Protein AF-A0A2K5BV41-F1 (afdb_monomer_lite)

Structure (mmCIF, N/CA/C/O backbone):
data_AF-A0A2K5BV41-F1
#
_entry.id   AF-A0A2K5BV41-F1
#
loop_
_atom_site.group_PDB
_atom_site.id
_atom_site.type_symbol
_atom_site.label_atom_id
_atom_site.label_alt_id
_atom_site.label_comp_id
_atom_site.label_asym_id
_atom_site.label_entity_id
_atom_site.label_seq_id
_atom_site.pdbx_PDB_ins_code
_atom_site.Cartn_x
_atom_site.Cartn_y
_atom_site.Cartn_z
_atom_site.occupancy
_atom_site.B_iso_or_equiv
_atom_site.auth_seq_id
_atom_site.auth_comp_id
_atom_site.auth_asym_id
_atom_site.auth_atom_id
_atom_site.pdbx_PDB_model_num
ATOM 1 N N . SER A 1 1 ? -17.121 -57.024 25.448 1.00 39.03 1 SER A N 1
ATOM 2 C CA . SER A 1 1 ? -15.736 -56.862 24.950 1.00 39.03 1 SER A CA 1
ATOM 3 C C . SER A 1 1 ? -15.455 -55.399 24.635 1.00 39.03 1 SER A C 1
ATOM 5 O O . SER A 1 1 ? -16.389 -54.708 24.256 1.00 39.03 1 SER A O 1
ATOM 7 N N . PRO A 1 2 ? -14.249 -54.886 24.927 1.00 50.25 2 PRO A N 1
ATOM 8 C CA . PRO A 1 2 ? -14.083 -53.969 26.056 1.00 50.25 2 PRO A CA 1
ATOM 9 C C . PRO A 1 2 ? -13.818 -52.502 25.694 1.00 50.25 2 PRO A C 1
ATOM 11 O O . PRO A 1 2 ? -13.193 -52.163 24.691 1.00 50.25 2 PRO A O 1
ATOM 14 N N . SER A 1 3 ? -14.240 -51.655 26.629 1.00 46.09 3 SER A N 1
ATOM 15 C CA . SER A 1 3 ? -13.921 -50.243 26.812 1.00 46.09 3 SER A CA 1
ATOM 16 C C . SER A 1 3 ? -12.405 -50.001 26.850 1.00 46.09 3 SER A C 1
ATOM 18 O O . SER A 1 3 ? -11.700 -50.579 27.678 1.00 46.09 3 SER A O 1
ATOM 20 N N . ARG A 1 4 ? -11.887 -49.123 25.981 1.00 54.06 4 ARG A N 1
ATOM 21 C CA . ARG A 1 4 ? -10.474 -48.702 26.009 1.00 54.06 4 ARG A CA 1
ATOM 22 C C . ARG A 1 4 ? -10.250 -47.557 27.016 1.00 54.06 4 ARG A C 1
ATOM 24 O O . ARG A 1 4 ? -10.971 -46.560 26.945 1.00 54.06 4 ARG A O 1
ATOM 31 N N . PRO A 1 5 ? -9.244 -47.637 27.909 1.00 53.03 5 PRO A N 1
ATOM 32 C CA . PRO A 1 5 ? -8.974 -46.594 28.898 1.00 53.03 5 PRO A CA 1
ATOM 33 C C . PRO A 1 5 ? -8.275 -45.364 28.302 1.00 53.03 5 PRO A C 1
ATOM 35 O O . PRO A 1 5 ? -7.354 -45.472 27.490 1.00 53.03 5 PRO A O 1
ATOM 38 N N . ARG A 1 6 ? -8.671 -44.180 28.781 1.00 53.03 6 ARG A N 1
ATOM 39 C CA . ARG A 1 6 ? -7.978 -42.902 28.563 1.00 53.03 6 ARG A CA 1
ATOM 40 C C . ARG A 1 6 ? -6.724 -42.844 29.443 1.00 53.03 6 ARG A C 1
ATOM 42 O O . ARG A 1 6 ? -6.831 -42.839 30.665 1.00 53.03 6 ARG A O 1
ATOM 49 N N . HIS A 1 7 ? -5.542 -42.741 28.837 1.00 49.47 7 HIS A N 1
ATOM 50 C CA . HIS A 1 7 ? -4.300 -42.445 29.559 1.00 49.47 7 HIS A CA 1
ATOM 51 C C . HIS A 1 7 ? -4.041 -40.929 29.628 1.00 49.47 7 HIS A C 1
ATOM 53 O O . HIS A 1 7 ? -3.957 -40.285 28.580 1.00 49.47 7 HIS A O 1
ATOM 59 N N . PRO A 1 8 ? -3.825 -40.343 30.821 1.00 50.88 8 PRO A N 1
ATOM 60 C CA . PRO A 1 8 ? -3.422 -38.949 30.948 1.00 50.88 8 PRO A CA 1
ATOM 61 C C . PRO A 1 8 ? -1.900 -38.833 30.781 1.00 50.88 8 PRO A C 1
ATOM 63 O O . PRO A 1 8 ? -1.122 -39.254 31.641 1.00 50.88 8 PRO A O 1
ATOM 66 N N . ARG A 1 9 ? -1.437 -38.248 29.669 1.00 46.41 9 ARG A N 1
ATOM 67 C CA . ARG A 1 9 ? -0.007 -37.955 29.489 1.00 46.41 9 ARG A CA 1
ATOM 68 C C . ARG A 1 9 ? 0.369 -36.645 30.187 1.00 46.41 9 ARG A C 1
ATOM 70 O O . ARG A 1 9 ? -0.040 -35.551 29.818 1.00 46.41 9 ARG A O 1
ATOM 77 N N . ARG A 1 10 ? 1.163 -36.840 31.240 1.00 48.28 10 ARG A N 1
ATOM 78 C CA . ARG A 1 10 ? 1.839 -35.894 32.136 1.00 48.28 10 ARG A CA 1
ATOM 79 C C . ARG A 1 10 ? 2.288 -34.571 31.496 1.00 48.28 10 ARG A C 1
ATOM 81 O O . ARG A 1 10 ? 3.074 -34.544 30.552 1.00 48.28 10 ARG A O 1
ATOM 88 N N . ARG A 1 11 ? 1.917 -33.479 32.175 1.00 47.78 11 ARG A N 1
ATOM 89 C CA . ARG A 1 11 ? 2.524 -32.140 32.100 1.00 47.78 11 ARG A CA 1
ATOM 90 C C . ARG A 1 11 ? 4.050 -32.219 32.265 1.00 47.78 11 ARG A C 1
ATOM 92 O O . ARG A 1 11 ? 4.531 -32.583 33.337 1.00 47.78 11 ARG A O 1
ATOM 99 N N . ARG A 1 12 ? 4.820 -31.783 31.264 1.00 46.19 12 ARG A N 1
ATOM 100 C CA . ARG A 1 12 ? 6.236 -31.413 31.440 1.00 46.19 12 ARG A CA 1
ATOM 101 C C . ARG A 1 12 ? 6.354 -29.891 31.491 1.00 46.19 12 ARG A C 1
ATOM 103 O O . ARG A 1 12 ? 6.423 -29.225 30.465 1.00 46.19 12 ARG A O 1
ATOM 110 N N . ARG A 1 13 ? 6.386 -29.348 32.713 1.00 49.44 13 ARG A N 1
ATOM 111 C CA . ARG A 1 13 ? 6.811 -27.969 32.995 1.00 49.44 13 ARG A CA 1
ATOM 112 C C . ARG A 1 13 ? 8.281 -27.826 32.586 1.00 49.44 13 ARG A C 1
ATOM 114 O O . ARG A 1 13 ? 9.154 -28.340 33.284 1.00 49.44 13 ARG A O 1
ATOM 121 N N . ARG A 1 14 ? 8.576 -27.145 31.476 1.00 45.81 14 ARG A N 1
ATOM 122 C CA . ARG A 1 14 ? 9.947 -26.704 31.187 1.00 45.81 14 ARG A CA 1
ATOM 123 C C . ARG A 1 14 ? 10.222 -25.432 31.985 1.00 45.81 14 ARG A C 1
ATOM 125 O O . ARG A 1 14 ? 9.536 -24.425 31.848 1.00 45.81 14 ARG A O 1
ATOM 132 N N . ARG A 1 15 ? 11.183 -25.552 32.901 1.00 49.59 15 ARG A N 1
ATOM 133 C CA . ARG A 1 15 ? 11.669 -24.491 33.781 1.00 49.59 15 ARG A CA 1
ATOM 134 C C . ARG A 1 15 ? 12.296 -23.368 32.950 1.00 49.59 15 ARG A C 1
ATOM 136 O O . ARG A 1 15 ? 13.062 -23.634 32.029 1.00 49.59 15 ARG A O 1
ATOM 143 N N . ARG A 1 16 ? 11.969 -22.131 33.331 1.00 47.81 16 ARG A N 1
ATOM 144 C CA . ARG A 1 16 ? 12.590 -20.884 32.873 1.00 47.81 16 ARG A CA 1
ATOM 145 C C . ARG A 1 16 ? 14.113 -20.975 33.030 1.00 47.81 16 ARG A C 1
ATOM 147 O O . ARG A 1 16 ? 14.583 -21.286 34.123 1.00 47.81 16 ARG A O 1
ATOM 154 N N . ARG A 1 17 ? 14.872 -20.672 31.977 1.00 47.09 17 ARG A N 1
ATOM 155 C CA . ARG A 1 17 ? 16.301 -20.344 32.074 1.00 47.09 17 ARG A CA 1
ATOM 156 C C . ARG A 1 17 ? 16.458 -18.869 31.709 1.00 47.09 17 ARG A C 1
ATOM 158 O O . ARG A 1 17 ? 16.172 -18.488 30.581 1.00 47.09 17 ARG A O 1
ATOM 165 N N . ARG A 1 18 ? 16.816 -18.052 32.703 1.00 50.84 18 ARG A N 1
ATOM 166 C CA . ARG A 1 18 ? 17.260 -16.662 32.526 1.00 50.84 18 ARG A CA 1
ATOM 167 C C . ARG A 1 18 ? 18.690 -16.674 31.957 1.00 50.84 18 ARG A C 1
ATOM 169 O O . ARG A 1 18 ? 19.462 -17.526 32.400 1.00 50.84 18 ARG A O 1
ATOM 176 N N . PRO A 1 19 ? 19.056 -15.770 31.036 1.00 49.88 19 PRO A N 1
ATOM 177 C CA . PRO A 1 19 ? 20.454 -15.546 30.679 1.00 49.88 19 PRO A CA 1
ATOM 178 C C . PRO A 1 19 ? 21.184 -14.739 31.777 1.00 49.88 19 PRO A C 1
ATOM 180 O O . PRO A 1 19 ? 20.526 -14.012 32.529 1.00 49.88 19 PRO A O 1
ATOM 183 N N . PRO A 1 20 ? 22.516 -14.886 31.914 1.00 48.88 20 PRO A N 1
ATOM 184 C CA . PRO A 1 20 ? 23.300 -14.195 32.932 1.00 48.88 20 PRO A CA 1
ATOM 185 C C . PRO A 1 20 ? 23.602 -12.741 32.543 1.00 48.88 20 PRO A C 1
ATOM 187 O O . PRO A 1 20 ? 23.834 -12.422 31.379 1.00 48.88 20 PRO A O 1
ATOM 190 N N . VAL A 1 21 ? 23.613 -11.878 33.559 1.00 45.94 21 VAL A N 1
ATOM 191 C CA . VAL A 1 21 ? 24.068 -10.482 33.519 1.00 45.94 21 VAL A CA 1
ATOM 192 C C . VAL A 1 21 ? 25.595 -10.467 33.615 1.00 45.94 21 VAL A C 1
ATOM 194 O O . VAL A 1 21 ? 26.149 -11.110 34.505 1.00 45.94 21 VAL A O 1
ATOM 197 N N . LEU A 1 22 ? 26.267 -9.725 32.732 1.00 48.41 22 LEU A N 1
ATOM 198 C CA . LEU A 1 22 ? 27.697 -9.416 32.837 1.00 48.41 22 LEU A CA 1
ATOM 199 C C . LEU A 1 22 ? 27.880 -7.942 33.243 1.00 48.41 22 LEU A C 1
ATOM 201 O O . LEU A 1 22 ? 27.277 -7.080 32.603 1.00 48.41 22 LEU A O 1
ATOM 205 N N . PRO A 1 23 ? 28.707 -7.632 34.260 1.00 48.72 23 PRO A N 1
ATOM 206 C CA . PRO A 1 23 ? 29.090 -6.269 34.603 1.00 48.72 23 PRO A CA 1
ATOM 207 C C . PRO A 1 23 ? 30.506 -5.969 34.097 1.00 48.72 23 PRO A C 1
ATOM 209 O O . PRO A 1 23 ? 31.450 -6.637 34.491 1.00 48.72 23 PRO A O 1
ATOM 212 N N . PHE A 1 24 ? 30.673 -4.946 33.267 1.00 39.56 24 PHE A N 1
ATOM 213 C CA . PHE A 1 24 ? 31.965 -4.334 32.927 1.00 39.56 24 PHE A CA 1
ATOM 214 C C . PHE A 1 24 ? 31.645 -2.941 32.373 1.00 39.56 24 PHE A C 1
ATOM 216 O O . PHE A 1 24 ? 30.725 -2.809 31.578 1.00 39.56 24 PHE A O 1
ATOM 223 N N . GLY A 1 25 ? 32.293 -1.840 32.717 1.00 36.34 25 GLY A N 1
ATOM 224 C CA . GLY A 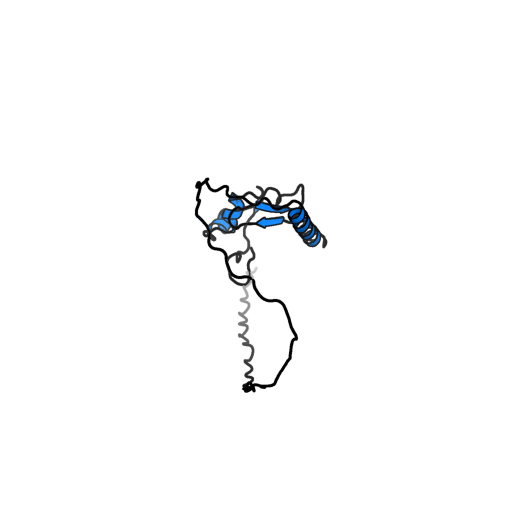1 25 ? 33.467 -1.566 33.530 1.00 36.34 25 GLY A CA 1
ATOM 225 C C . GLY A 1 25 ? 33.745 -0.072 33.324 1.00 36.34 25 GLY A C 1
ATOM 226 O O . GLY A 1 25 ? 33.600 0.436 32.214 1.00 36.34 25 GLY A O 1
ATOM 227 N N . GLY A 1 26 ? 34.039 0.648 34.405 1.00 36.12 26 GLY A N 1
ATOM 228 C CA . GLY A 1 26 ? 34.315 2.081 34.365 1.00 36.12 26 GLY A CA 1
ATOM 229 C C . GLY A 1 26 ? 35.607 2.423 33.620 1.00 36.12 26 GLY A C 1
ATOM 230 O O . GLY A 1 26 ? 36.543 1.631 33.569 1.00 36.12 26 GLY A O 1
ATOM 231 N N . GLY A 1 27 ? 35.663 3.642 33.088 1.00 36.59 27 GLY A N 1
ATOM 232 C CA . GLY A 1 27 ? 36.858 4.199 32.464 1.00 36.59 27 GLY A CA 1
ATOM 233 C C . GLY A 1 27 ? 36.695 5.690 32.206 1.00 36.59 27 GLY A C 1
ATOM 234 O O . GLY A 1 27 ? 36.255 6.098 31.137 1.00 36.59 27 GLY A O 1
ATOM 235 N N . GLY A 1 28 ? 37.015 6.505 33.214 1.00 39.84 28 GLY A N 1
ATOM 236 C CA . GLY A 1 28 ? 37.152 7.950 33.068 1.00 39.84 28 GLY A CA 1
ATOM 237 C C . GLY A 1 28 ? 38.388 8.305 32.239 1.00 39.84 28 GLY A C 1
ATOM 238 O O . GLY A 1 28 ? 39.466 7.760 32.457 1.00 39.84 28 GLY A O 1
ATOM 239 N N . GLY A 1 29 ? 38.234 9.251 31.315 1.00 37.09 29 GLY A N 1
ATOM 240 C CA . GLY A 1 29 ? 39.317 9.810 30.510 1.00 37.09 29 GLY A CA 1
ATOM 241 C C . GLY A 1 29 ? 39.177 11.325 30.442 1.00 37.09 29 GLY A C 1
ATOM 242 O O . GLY A 1 29 ? 38.278 11.848 29.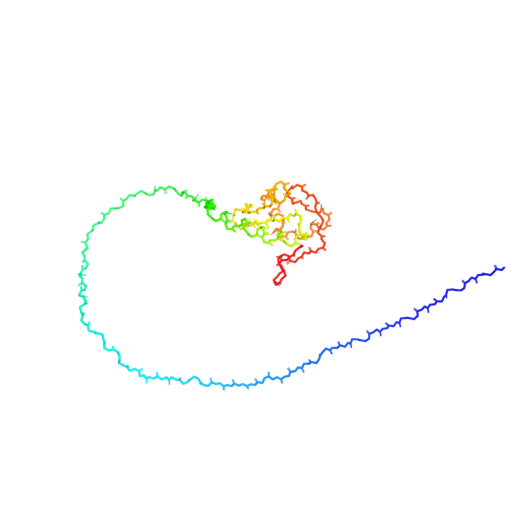789 1.00 37.09 29 GLY A O 1
ATOM 243 N N . ARG A 1 30 ? 40.051 12.020 31.172 1.00 39.38 30 ARG A N 1
ATOM 244 C CA . ARG A 1 30 ? 40.173 13.481 31.221 1.00 39.38 30 ARG A CA 1
ATOM 245 C C . ARG A 1 30 ? 40.504 14.022 29.824 1.00 39.38 30 ARG A C 1
ATOM 247 O O . ARG A 1 30 ? 41.467 13.573 29.212 1.00 39.38 30 ARG A O 1
ATOM 254 N N . ARG A 1 31 ? 39.739 15.007 29.341 1.00 36.16 31 ARG A N 1
ATOM 255 C CA . ARG A 1 31 ? 40.092 15.799 28.153 1.00 36.16 31 ARG A CA 1
ATOM 256 C C . ARG A 1 31 ? 41.147 16.834 28.534 1.00 36.16 31 ARG A C 1
ATOM 258 O O . ARG A 1 31 ? 40.866 17.750 29.301 1.00 36.16 31 ARG A O 1
ATOM 265 N N . THR A 1 32 ? 42.343 16.671 27.992 1.00 35.50 32 THR A N 1
ATOM 266 C CA . THR A 1 32 ? 43.413 17.665 27.974 1.00 35.50 32 THR A CA 1
ATOM 267 C C . THR A 1 32 ? 43.287 18.535 26.722 1.00 35.50 32 THR A C 1
ATOM 269 O O . THR A 1 32 ? 43.208 18.036 25.601 1.00 35.50 32 THR A O 1
ATOM 272 N N . GLU A 1 33 ? 43.243 19.850 26.934 1.00 43.69 33 GLU A N 1
ATOM 273 C CA . GLU A 1 33 ? 43.465 20.888 25.921 1.00 43.69 33 GLU A CA 1
ATOM 274 C C . GLU A 1 33 ? 44.891 20.802 25.353 1.00 43.69 33 GLU A C 1
ATOM 276 O O . GLU A 1 33 ? 45.824 20.462 26.088 1.00 43.69 33 GLU A O 1
ATOM 281 N N . PRO A 1 34 ? 45.096 21.255 24.106 1.00 40.41 34 PRO A N 1
ATOM 282 C CA . PRO A 1 34 ? 46.331 21.959 23.801 1.00 40.41 34 PRO A CA 1
ATOM 283 C C . PRO A 1 34 ? 46.079 23.314 23.125 1.00 40.41 34 PRO A C 1
ATOM 285 O O . PRO A 1 34 ? 45.515 23.416 22.037 1.00 40.41 34 PRO A O 1
ATOM 288 N N . ARG A 1 35 ? 46.603 24.361 23.771 1.00 43.28 35 ARG A N 1
ATOM 289 C CA . ARG A 1 35 ? 46.944 25.653 23.168 1.00 43.28 35 ARG A CA 1
ATOM 290 C C . ARG A 1 35 ? 48.199 25.518 22.300 1.00 43.28 35 ARG A C 1
ATOM 292 O O . ARG A 1 35 ? 49.238 25.125 22.817 1.00 43.28 35 ARG A O 1
ATOM 299 N N . SER A 1 36 ? 48.122 25.943 21.041 1.00 36.06 36 SER A N 1
ATOM 300 C CA . SER A 1 36 ? 49.198 26.505 20.192 1.00 36.06 36 SER A CA 1
ATOM 301 C C . SER A 1 36 ? 48.584 26.667 18.793 1.00 36.06 36 SER A C 1
ATOM 303 O O . SER A 1 36 ? 47.840 25.799 18.368 1.00 36.06 36 SER A O 1
ATOM 305 N N . GLY A 1 37 ? 48.747 27.705 17.986 1.00 35.25 37 GLY A N 1
ATOM 306 C CA . GLY A 1 37 ? 49.694 28.799 17.928 1.00 35.25 37 GLY A CA 1
ATOM 307 C C . GLY A 1 37 ? 49.701 29.248 16.458 1.00 35.25 37 GLY A C 1
ATOM 308 O O . GLY A 1 37 ? 49.796 28.419 15.565 1.00 35.25 37 GLY A O 1
ATOM 309 N N . ARG A 1 38 ? 49.533 30.555 16.225 1.00 41.88 38 ARG A N 1
ATOM 310 C CA . ARG A 1 38 ? 49.890 31.327 15.014 1.00 41.88 38 ARG A CA 1
ATOM 311 C C . ARG A 1 38 ? 49.805 30.627 13.642 1.00 41.88 38 ARG A C 1
ATOM 313 O O . ARG A 1 38 ? 50.763 30.002 13.202 1.00 41.88 38 ARG A O 1
ATOM 320 N N . GLN A 1 39 ? 48.790 30.997 12.859 1.00 36.50 39 GLN A N 1
ATOM 321 C CA . GLN A 1 39 ? 48.909 31.021 11.399 1.00 36.50 39 GLN A CA 1
ATOM 322 C C . GLN A 1 39 ? 48.685 32.454 10.895 1.00 36.50 39 GLN A C 1
ATOM 324 O O . GLN A 1 39 ? 47.621 33.043 11.072 1.00 36.50 39 GLN A O 1
ATOM 329 N N . ARG A 1 40 ? 49.751 33.052 10.347 1.00 44.16 40 ARG A N 1
ATOM 330 C CA . ARG A 1 40 ? 49.736 34.347 9.652 1.00 44.16 40 ARG A CA 1
ATOM 331 C C . ARG A 1 40 ? 49.094 34.156 8.275 1.00 44.16 40 ARG A C 1
ATOM 333 O O . ARG A 1 40 ? 49.581 33.337 7.505 1.00 44.16 40 ARG A O 1
ATOM 340 N N . VAL A 1 41 ? 48.094 34.968 7.946 1.00 47.91 41 VAL A N 1
ATOM 341 C CA . VAL A 1 41 ? 47.579 35.155 6.578 1.00 47.91 41 VAL A CA 1
ATOM 342 C C . VAL A 1 41 ? 47.907 36.580 6.108 1.00 47.91 41 VAL A C 1
ATOM 344 O O . VAL A 1 41 ? 47.665 37.526 6.863 1.00 47.91 41 VAL A O 1
ATOM 347 N N . PRO A 1 42 ? 48.508 36.786 4.921 1.00 37.12 42 PRO A N 1
ATOM 348 C CA . PRO A 1 42 ? 48.810 38.121 4.428 1.00 37.12 42 PRO A CA 1
ATOM 349 C C . PRO A 1 42 ? 47.690 38.702 3.547 1.00 37.12 42 PRO A C 1
ATOM 351 O O . PRO A 1 42 ? 47.211 38.058 2.627 1.00 37.12 42 PRO A O 1
ATOM 354 N N . ARG A 1 43 ? 47.400 39.978 3.842 1.00 42.06 43 ARG A N 1
ATOM 355 C CA . ARG A 1 43 ? 46.977 41.104 2.983 1.00 42.06 43 ARG A CA 1
ATOM 356 C C . ARG A 1 43 ? 45.756 40.986 2.052 1.00 42.06 43 ARG A C 1
ATOM 358 O O . ARG A 1 43 ? 45.732 40.195 1.127 1.00 42.06 43 ARG A O 1
ATOM 365 N N . ALA A 1 44 ? 44.931 42.037 2.184 1.00 40.53 44 ALA A N 1
ATOM 366 C CA . ALA A 1 44 ? 43.990 42.591 1.204 1.00 40.53 44 ALA A CA 1
ATOM 367 C C . ALA A 1 44 ? 42.773 41.690 0.933 1.00 40.53 44 ALA A C 1
ATOM 369 O O . ALA A 1 44 ? 42.887 40.599 0.409 1.00 40.53 44 ALA A O 1
ATOM 370 N N . LEU A 1 45 ? 41.561 42.092 1.307 1.00 41.28 45 LEU A N 1
ATOM 371 C CA . LEU A 1 45 ? 40.818 43.161 0.642 1.00 41.28 45 LEU A CA 1
ATOM 372 C C . LEU A 1 45 ? 39.891 43.871 1.641 1.00 41.28 45 LEU A C 1
ATOM 374 O O . LEU A 1 45 ? 39.194 43.244 2.435 1.00 41.28 45 LEU A O 1
ATOM 378 N N . ARG A 1 46 ? 39.925 45.205 1.610 1.00 44.00 46 ARG A N 1
ATOM 379 C CA . ARG A 1 46 ? 39.081 46.095 2.413 1.00 44.00 46 ARG A CA 1
ATOM 380 C C . ARG A 1 46 ? 37.611 45.987 1.984 1.00 44.00 46 ARG A C 1
ATOM 382 O O . ARG A 1 46 ? 37.318 46.001 0.794 1.00 44.00 46 ARG A O 1
ATOM 389 N N . LEU A 1 47 ? 36.720 45.957 2.974 1.00 43.12 47 LEU A N 1
ATOM 390 C CA . LEU A 1 47 ? 35.271 46.128 2.833 1.00 43.12 47 LEU A CA 1
ATOM 391 C C . LEU A 1 47 ? 34.928 47.546 2.327 1.00 43.12 47 LEU A C 1
ATOM 393 O O . LEU A 1 47 ? 35.551 48.503 2.799 1.00 43.12 47 LEU A O 1
ATOM 397 N N . PRO A 1 48 ? 33.918 47.724 1.459 1.00 50.88 48 PRO A N 1
ATOM 398 C CA . PRO A 1 48 ? 33.267 49.016 1.269 1.00 50.88 48 PRO A CA 1
ATOM 399 C C . PRO A 1 48 ? 32.121 49.232 2.290 1.00 50.88 48 PRO A C 1
ATOM 401 O O . PRO A 1 48 ? 31.521 48.259 2.752 1.00 50.88 48 PRO A O 1
ATOM 404 N N . PRO A 1 49 ? 31.813 50.489 2.671 1.00 53.84 49 PRO A N 1
ATOM 405 C CA . PRO A 1 49 ? 30.769 50.821 3.650 1.00 53.84 49 PRO A CA 1
ATOM 406 C C . PRO A 1 49 ? 29.341 50.718 3.069 1.00 53.84 49 PRO A C 1
ATOM 408 O O . PRO A 1 49 ? 29.172 50.777 1.849 1.00 53.84 49 PRO A O 1
ATOM 411 N N . PRO A 1 50 ? 28.297 50.601 3.918 1.00 44.00 50 PRO A N 1
ATOM 412 C CA . PRO A 1 50 ? 26.916 50.462 3.463 1.00 44.00 50 PRO A CA 1
ATOM 413 C C . PRO A 1 50 ? 26.314 51.808 3.033 1.00 44.00 50 PRO A C 1
ATOM 415 O O . PRO A 1 50 ? 26.404 52.805 3.750 1.00 44.00 50 PRO A O 1
ATOM 418 N N . ALA A 1 51 ? 25.649 51.820 1.878 1.00 40.62 51 ALA A N 1
ATOM 419 C CA . ALA A 1 51 ? 24.812 52.930 1.439 1.00 40.62 51 ALA A CA 1
ATOM 420 C C . ALA A 1 51 ? 23.364 52.713 1.906 1.00 40.62 51 ALA A C 1
ATOM 422 O O . ALA A 1 51 ? 22.704 51.758 1.501 1.00 40.62 51 ALA A O 1
ATOM 423 N N . SER A 1 52 ? 22.861 53.624 2.737 1.00 45.09 52 SER A N 1
ATOM 424 C CA . SER A 1 52 ? 21.436 53.752 3.049 1.00 45.09 52 SER A CA 1
ATOM 425 C C . SER A 1 52 ? 20.698 54.418 1.888 1.00 45.09 52 SER A C 1
ATOM 427 O O . SER A 1 52 ? 21.023 55.552 1.533 1.00 45.09 52 SER A O 1
ATOM 429 N N . ARG A 1 53 ? 19.650 53.780 1.346 1.00 42.12 53 ARG A N 1
ATOM 430 C CA . ARG A 1 53 ? 18.575 54.490 0.631 1.00 42.12 53 ARG A CA 1
ATOM 431 C C . ARG A 1 53 ? 17.302 53.645 0.485 1.00 42.12 53 ARG A C 1
ATOM 433 O O . ARG A 1 53 ? 17.291 52.667 -0.243 1.00 42.12 53 ARG A O 1
ATOM 440 N N . GLY A 1 54 ? 16.237 54.109 1.142 1.00 32.88 54 GLY A N 1
ATOM 441 C CA . GLY A 1 54 ? 14.919 54.296 0.523 1.00 32.88 54 GLY A CA 1
ATOM 442 C C . GLY A 1 54 ? 14.024 53.077 0.273 1.00 32.88 54 GLY A C 1
ATOM 443 O O . GLY A 1 54 ? 14.181 52.381 -0.717 1.00 32.88 54 GLY A O 1
ATOM 444 N N . SER A 1 55 ? 13.024 52.936 1.149 1.00 42.97 55 SER A N 1
ATOM 445 C CA . SER A 1 55 ? 11.599 52.649 0.888 1.00 42.97 55 SER A CA 1
ATOM 446 C C . SER A 1 55 ? 11.170 52.267 -0.541 1.00 42.97 55 SER A C 1
ATOM 448 O O . SER A 1 55 ? 11.394 53.045 -1.465 1.00 42.97 55 SER A O 1
ATOM 450 N N . LEU A 1 56 ? 10.427 51.155 -0.670 1.00 37.97 56 LEU A N 1
ATOM 451 C CA . LEU A 1 56 ? 9.060 51.094 -1.229 1.00 37.97 56 LEU A CA 1
ATOM 452 C C . LEU A 1 56 ? 8.535 49.641 -1.178 1.00 37.97 56 LEU A C 1
ATOM 454 O O . LEU A 1 56 ? 9.029 48.761 -1.877 1.00 37.97 56 LEU A O 1
ATOM 458 N N . ASN A 1 57 ? 7.509 49.399 -0.354 1.00 46.34 57 ASN A N 1
ATOM 459 C CA . ASN A 1 57 ? 6.626 48.235 -0.498 1.00 46.34 57 ASN A CA 1
ATOM 460 C C . ASN A 1 57 ? 5.841 48.358 -1.813 1.00 46.34 57 ASN A C 1
ATOM 462 O O . ASN A 1 57 ? 5.407 49.462 -2.152 1.00 46.34 57 ASN A O 1
ATOM 466 N N . PRO A 1 58 ? 5.523 47.231 -2.468 1.00 47.09 58 PRO A N 1
ATOM 467 C CA . PRO A 1 58 ? 4.102 46.974 -2.678 1.00 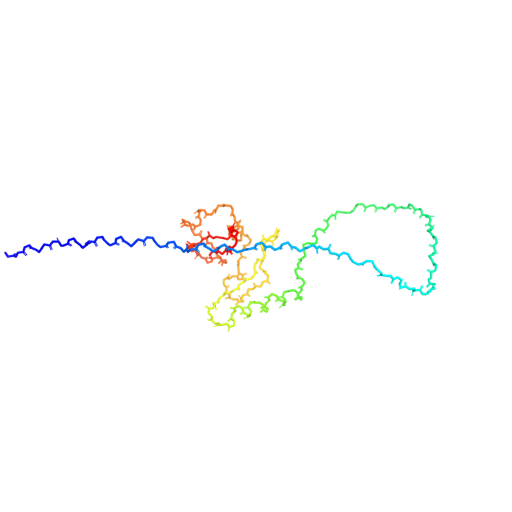47.09 58 PRO A CA 1
ATOM 468 C C . PRO A 1 58 ? 3.679 45.500 -2.540 1.00 47.09 58 PRO A C 1
ATOM 470 O O . PRO A 1 58 ? 4.381 44.568 -2.909 1.00 47.09 58 PRO A O 1
ATOM 473 N N . ALA A 1 59 ? 2.439 45.362 -2.069 1.00 37.81 59 ALA A N 1
ATOM 474 C CA . ALA A 1 59 ? 1.453 44.355 -2.455 1.00 37.81 59 ALA A CA 1
ATOM 475 C C . ALA A 1 59 ? 1.720 42.865 -2.148 1.00 37.81 59 ALA A C 1
ATOM 477 O O . ALA A 1 59 ? 2.207 42.076 -2.949 1.00 37.81 59 ALA A O 1
ATOM 478 N N . ARG A 1 60 ? 1.178 42.483 -0.989 1.00 48.62 60 ARG A N 1
ATOM 479 C CA . ARG A 1 60 ? 0.489 41.222 -0.684 1.00 48.62 60 ARG A CA 1
ATOM 480 C C . ARG A 1 60 ? -0.244 40.625 -1.906 1.00 48.62 60 ARG A C 1
ATOM 482 O O . ARG A 1 60 ? -1.275 41.151 -2.315 1.00 48.62 60 ARG A O 1
ATOM 489 N N . GLY A 1 61 ? 0.251 39.498 -2.416 1.00 39.84 61 GLY A N 1
ATOM 490 C CA . GLY A 1 61 ? -0.469 38.562 -3.291 1.00 39.84 61 GLY A CA 1
ATOM 491 C C . GLY A 1 61 ? -0.627 37.202 -2.589 1.00 39.84 61 GLY A C 1
ATOM 492 O O . GLY A 1 61 ? 0.208 36.874 -1.743 1.00 39.84 61 GLY A O 1
ATOM 493 N N . PRO A 1 62 ? -1.707 36.437 -2.837 1.00 49.78 62 PRO A N 1
ATOM 494 C CA . PRO A 1 62 ? -2.036 35.265 -2.037 1.00 49.78 62 PRO A CA 1
ATOM 495 C C . PRO A 1 62 ? -1.163 34.050 -2.378 1.00 49.78 62 PRO A C 1
ATOM 497 O O . PRO A 1 62 ? -0.792 33.818 -3.523 1.00 49.78 62 PRO A O 1
ATOM 500 N N . SER A 1 63 ? -0.891 33.283 -1.323 1.00 47.66 63 SER A N 1
ATOM 501 C CA . SER A 1 63 ? -0.297 31.947 -1.271 1.00 47.66 63 SER A CA 1
ATOM 502 C C . SER A 1 63 ? -0.637 31.064 -2.476 1.00 47.66 63 SER A C 1
ATOM 504 O O . SER A 1 63 ? -1.724 30.493 -2.544 1.00 47.66 63 SER A O 1
ATOM 506 N N . SER A 1 64 ? 0.315 30.873 -3.386 1.00 44.41 64 SER A N 1
ATOM 507 C CA . SER A 1 64 ? 0.373 29.666 -4.204 1.00 44.41 64 SER A CA 1
ATOM 508 C C . SER A 1 64 ? 1.175 28.631 -3.426 1.00 44.41 64 SER A C 1
ATOM 510 O O . SER A 1 64 ? 2.404 28.614 -3.441 1.00 44.41 64 SER A O 1
ATOM 512 N N . SER A 1 65 ? 0.459 27.773 -2.700 1.00 45.41 65 SER A N 1
ATOM 513 C CA . SER A 1 65 ? 1.009 26.517 -2.208 1.00 45.41 65 SER A CA 1
ATOM 514 C C . SER A 1 65 ? 1.494 25.739 -3.428 1.00 45.41 65 SER A C 1
ATOM 516 O O . SER A 1 65 ? 0.701 25.138 -4.150 1.00 45.41 65 SER A O 1
ATOM 518 N N . ALA A 1 66 ? 2.792 25.822 -3.712 1.00 46.72 66 ALA A N 1
ATOM 519 C CA . ALA A 1 66 ? 3.454 24.934 -4.645 1.00 46.72 66 ALA A CA 1
ATOM 520 C C . ALA A 1 66 ? 3.435 23.545 -4.008 1.00 46.72 66 ALA A C 1
ATOM 522 O O . ALA A 1 66 ? 4.380 23.134 -3.333 1.00 46.72 66 ALA A O 1
ATOM 523 N N . GLU A 1 67 ? 2.319 22.840 -4.183 1.00 51.75 67 GLU A N 1
ATOM 524 C CA . GLU A 1 67 ? 2.273 21.405 -3.987 1.00 51.75 67 GLU A CA 1
ATOM 525 C C . GLU A 1 67 ? 3.296 20.833 -4.965 1.00 51.75 67 GLU A C 1
ATOM 527 O O . GLU A 1 67 ? 3.134 20.843 -6.188 1.00 51.75 67 GLU A O 1
ATOM 532 N N . SER A 1 68 ? 4.458 20.520 -4.401 1.00 50.91 68 SER A N 1
ATOM 533 C CA . SER A 1 68 ? 5.668 20.183 -5.125 1.00 50.91 68 SER A CA 1
ATOM 534 C C . SER A 1 68 ? 5.461 18.798 -5.709 1.00 50.91 68 SER A C 1
ATOM 536 O O . SER A 1 68 ? 5.824 17.798 -5.096 1.00 50.91 68 SER A O 1
ATOM 538 N N . ARG A 1 69 ? 4.830 18.720 -6.885 1.00 59.28 69 ARG A N 1
ATOM 539 C CA . ARG A 1 69 ? 4.814 17.484 -7.669 1.00 59.28 69 ARG A CA 1
ATOM 540 C C . ARG A 1 69 ? 6.275 17.053 -7.816 1.00 59.28 69 ARG A C 1
ATOM 542 O O . ARG A 1 69 ? 7.085 17.882 -8.245 1.00 59.28 69 ARG A O 1
ATOM 549 N N . PRO A 1 70 ? 6.647 15.823 -7.427 1.00 56.12 70 PRO A N 1
ATOM 550 C CA . PRO A 1 70 ? 8.037 15.405 -7.492 1.00 56.12 70 PRO A CA 1
ATOM 551 C C . PRO A 1 70 ? 8.532 15.577 -8.930 1.00 56.12 70 PRO A C 1
ATOM 553 O O . PRO A 1 70 ? 7.887 15.133 -9.881 1.00 56.12 70 PRO A O 1
ATOM 556 N N . SER A 1 71 ? 9.650 16.294 -9.083 1.00 51.41 71 SER A N 1
ATOM 557 C CA . SER A 1 71 ? 10.308 16.492 -10.376 1.00 51.41 71 SER A CA 1
ATOM 558 C C . SER A 1 71 ? 10.534 15.130 -11.040 1.00 51.41 71 SER A C 1
ATOM 560 O O . SER A 1 71 ? 10.851 14.159 -10.354 1.00 51.41 71 SER A O 1
ATOM 562 N N . SER A 1 72 ? 10.384 15.034 -12.362 1.00 56.09 72 SER A N 1
ATOM 563 C CA . SER A 1 72 ? 10.497 13.773 -13.120 1.00 56.09 72 SER A CA 1
ATOM 564 C C . SER A 1 72 ? 11.813 13.016 -12.871 1.00 56.09 72 SER A C 1
ATOM 566 O O . SER A 1 72 ? 11.852 11.794 -12.977 1.00 56.09 72 SER A O 1
ATOM 568 N N . SER A 1 73 ? 12.868 13.725 -12.457 1.00 59.16 73 SER A N 1
ATOM 569 C CA . SER A 1 73 ? 14.138 13.153 -11.992 1.00 59.16 73 SER A CA 1
ATOM 570 C C . SER A 1 73 ? 14.022 12.404 -10.648 1.00 59.16 73 SER A C 1
ATOM 572 O O . SER A 1 73 ? 14.582 11.322 -10.492 1.00 59.16 73 SER A O 1
ATOM 574 N N . ALA A 1 74 ? 13.234 12.911 -9.693 1.00 60.72 74 ALA A N 1
ATOM 575 C CA . ALA A 1 74 ? 12.970 12.227 -8.423 1.00 60.72 74 ALA A CA 1
ATOM 576 C C . ALA A 1 74 ? 12.094 10.977 -8.616 1.00 60.72 74 ALA A C 1
ATOM 578 O O . ALA A 1 74 ? 12.327 9.960 -7.968 1.00 60.72 74 ALA A O 1
ATOM 579 N N . MET A 1 75 ? 11.139 11.022 -9.554 1.00 62.94 75 MET A N 1
ATOM 580 C CA . MET A 1 75 ? 10.347 9.847 -9.950 1.00 62.94 75 MET A CA 1
ATOM 581 C C . MET A 1 75 ? 11.232 8.731 -10.529 1.00 62.94 75 MET A C 1
ATOM 583 O O . MET A 1 75 ? 11.037 7.561 -10.208 1.00 62.94 75 MET A O 1
ATOM 587 N N . ALA A 1 76 ? 12.248 9.079 -11.329 1.00 72.44 76 ALA A N 1
ATOM 588 C CA . ALA A 1 76 ? 13.218 8.102 -11.830 1.00 72.44 76 ALA A CA 1
ATOM 589 C C . ALA A 1 76 ? 14.009 7.434 -10.689 1.00 72.44 76 ALA A C 1
ATOM 591 O O . ALA A 1 76 ? 14.268 6.233 -10.744 1.00 72.44 76 ALA A O 1
ATOM 592 N N . GLY A 1 77 ? 14.326 8.188 -9.630 1.00 89.75 77 GLY A N 1
ATOM 593 C CA . GLY A 1 77 ? 14.994 7.662 -8.440 1.00 89.75 77 GLY A CA 1
ATOM 594 C C . GLY A 1 77 ? 14.168 6.615 -7.688 1.00 89.75 77 GLY A C 1
ATOM 595 O O . GLY A 1 77 ? 14.708 5.586 -7.291 1.00 89.75 77 GLY A O 1
ATOM 596 N N . TRP A 1 78 ? 12.861 6.832 -7.522 1.00 92.69 78 TRP A N 1
ATOM 597 C CA . TRP A 1 78 ? 11.996 5.896 -6.793 1.00 92.69 78 TRP A CA 1
ATOM 598 C C . TRP A 1 78 ? 11.695 4.610 -7.565 1.00 92.69 78 TRP A C 1
ATOM 600 O O . TRP A 1 78 ? 11.605 3.548 -6.953 1.00 92.69 78 TRP A O 1
ATOM 610 N N . ASN A 1 79 ? 11.601 4.668 -8.895 1.00 91.50 79 ASN A N 1
ATOM 611 C CA . ASN A 1 79 ? 11.394 3.464 -9.706 1.00 91.50 79 ASN A CA 1
ATOM 612 C C . ASN A 1 79 ? 12.564 2.474 -9.580 1.00 91.50 79 ASN A C 1
ATOM 614 O O . ASN A 1 79 ? 12.328 1.282 -9.418 1.00 91.50 79 ASN A O 1
ATOM 618 N N . ALA A 1 80 ? 13.808 2.962 -9.508 1.00 92.75 80 ALA A N 1
ATOM 619 C CA . ALA A 1 80 ? 14.969 2.100 -9.270 1.00 92.75 80 ALA A CA 1
ATOM 620 C C . ALA A 1 80 ? 14.900 1.355 -7.919 1.00 92.75 80 ALA A C 1
ATOM 622 O O . ALA A 1 80 ? 15.424 0.250 -7.787 1.00 92.75 80 ALA A O 1
ATOM 623 N N . TYR A 1 81 ? 14.240 1.925 -6.903 1.00 93.81 81 TYR A N 1
ATOM 624 C CA . TYR A 1 81 ? 13.995 1.211 -5.645 1.00 93.81 81 TYR A CA 1
ATOM 625 C C . TYR A 1 81 ? 12.989 0.073 -5.815 1.00 93.81 81 TYR A C 1
ATOM 627 O O . TYR A 1 81 ? 13.186 -0.988 -5.227 1.00 93.81 81 TYR A O 1
ATOM 635 N N . ILE A 1 82 ? 11.937 0.273 -6.612 1.00 94.62 82 ILE A N 1
ATOM 636 C CA . ILE A 1 82 ? 10.975 -0.790 -6.928 1.00 94.62 82 ILE A CA 1
ATOM 637 C C . ILE A 1 82 ? 11.679 -1.943 -7.643 1.00 94.62 82 ILE A C 1
ATOM 639 O O . ILE A 1 82 ? 11.486 -3.094 -7.258 1.00 94.62 82 ILE A O 1
ATOM 643 N N . ASP A 1 83 ? 12.555 -1.645 -8.603 1.00 93.06 83 ASP A N 1
ATOM 644 C CA . ASP A 1 83 ? 13.330 -2.669 -9.308 1.00 93.06 83 ASP A CA 1
ATOM 645 C C . ASP A 1 83 ? 14.203 -3.482 -8.341 1.00 93.06 83 ASP A C 1
ATOM 647 O O . ASP A 1 83 ? 14.227 -4.709 -8.416 1.00 93.06 83 ASP A O 1
ATOM 651 N N . ASN A 1 84 ? 14.850 -2.824 -7.372 1.00 94.38 84 ASN A N 1
ATOM 652 C CA . ASN A 1 84 ? 15.638 -3.503 -6.338 1.00 94.38 84 ASN A CA 1
ATOM 653 C C . ASN A 1 84 ? 14.784 -4.399 -5.427 1.00 94.38 84 ASN A C 1
ATOM 655 O O . ASN A 1 84 ? 15.232 -5.484 -5.062 1.00 94.38 84 ASN A O 1
ATOM 659 N N . LEU A 1 85 ? 13.570 -3.969 -5.062 1.00 93.62 85 L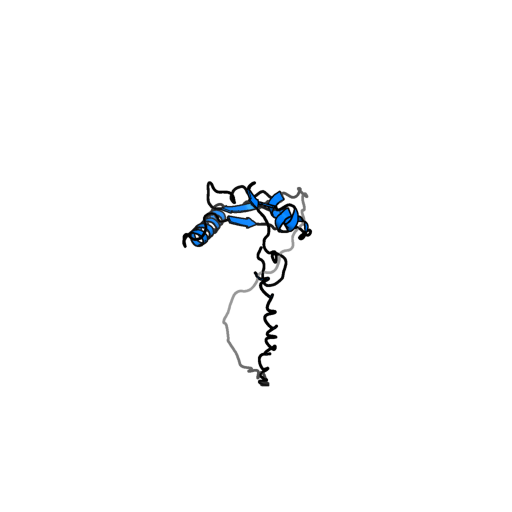EU A N 1
ATOM 660 C CA . LEU A 1 85 ? 12.639 -4.774 -4.258 1.00 93.62 85 LEU A CA 1
ATOM 661 C C . LEU A 1 85 ? 12.118 -5.999 -5.019 1.00 93.62 85 LEU A C 1
ATOM 663 O O . LEU A 1 85 ? 11.801 -7.010 -4.406 1.00 93.62 85 LEU A O 1
ATOM 667 N N . MET A 1 86 ? 12.026 -5.908 -6.344 1.00 94.44 86 MET A N 1
ATOM 668 C CA . MET A 1 86 ? 11.539 -6.984 -7.209 1.00 94.44 86 MET A CA 1
ATOM 669 C C . MET A 1 86 ? 12.663 -7.896 -7.731 1.00 94.44 86 MET A C 1
ATOM 671 O O . MET A 1 86 ? 12.379 -8.953 -8.295 1.00 94.44 86 MET A O 1
ATOM 675 N N . ALA A 1 87 ? 13.931 -7.507 -7.561 1.00 94.00 87 ALA A N 1
ATOM 676 C CA . ALA A 1 87 ? 15.087 -8.171 -8.167 1.00 94.00 87 ALA A CA 1
ATOM 677 C C . ALA A 1 87 ? 15.305 -9.616 -7.690 1.00 94.00 87 ALA A C 1
ATOM 679 O O . ALA A 1 87 ? 15.848 -10.434 -8.433 1.00 94.00 87 ALA A O 1
ATOM 680 N N . ASP A 1 88 ? 14.892 -9.944 -6.466 1.00 93.56 88 ASP A N 1
ATOM 681 C CA . ASP A 1 88 ? 15.033 -11.283 -5.886 1.00 93.56 88 ASP A CA 1
ATOM 682 C C . ASP A 1 88 ? 13.941 -12.269 -6.349 1.00 93.56 88 ASP A C 1
ATOM 684 O O . ASP A 1 88 ? 14.039 -13.471 -6.090 1.00 93.56 88 ASP A O 1
ATOM 688 N N . GLY A 1 89 ? 12.905 -11.772 -7.035 1.00 92.50 89 GLY A N 1
ATOM 689 C CA . GLY A 1 89 ? 11.762 -12.553 -7.501 1.00 92.50 89 GLY A CA 1
ATOM 690 C C . GLY A 1 89 ? 10.855 -13.086 -6.387 1.00 92.50 89 GLY A C 1
ATOM 691 O O . GLY A 1 89 ? 9.999 -13.929 -6.663 1.00 92.50 89 GLY A O 1
ATOM 692 N N . THR A 1 90 ? 11.016 -12.633 -5.140 1.00 94.94 90 THR A N 1
ATOM 693 C CA . THR A 1 90 ? 10.170 -13.070 -4.015 1.00 94.94 90 THR A CA 1
ATOM 694 C C . THR A 1 90 ? 8.856 -12.296 -3.954 1.00 94.94 90 THR A C 1
ATOM 696 O O . THR A 1 90 ? 7.839 -12.825 -3.497 1.00 94.94 90 THR A O 1
ATOM 699 N N . CYS A 1 91 ? 8.864 -11.060 -4.455 1.00 94.56 91 CYS A N 1
ATOM 700 C CA . CYS A 1 91 ? 7.723 -10.156 -4.453 1.00 94.56 91 CYS A CA 1
ATOM 701 C C . CYS A 1 91 ? 7.011 -10.146 -5.813 1.00 94.56 91 CYS A C 1
ATOM 703 O O . CYS A 1 91 ? 7.630 -10.205 -6.873 1.00 94.56 91 CYS A O 1
ATOM 705 N N . GLN A 1 92 ? 5.678 -10.064 -5.787 1.00 94.31 92 GLN A N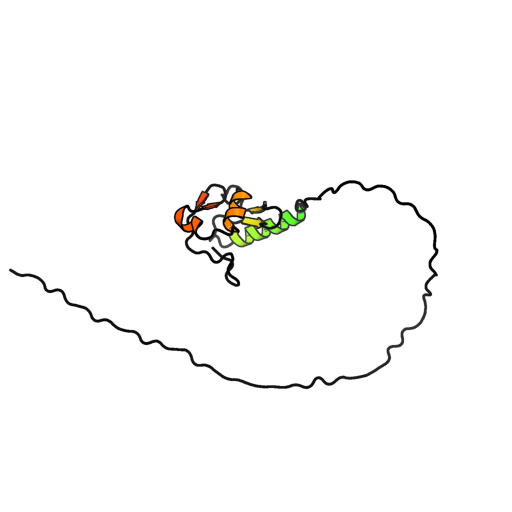 1
ATOM 706 C CA . GLN A 1 92 ? 4.847 -9.945 -6.995 1.00 94.31 92 GLN A CA 1
ATOM 707 C C . GLN A 1 92 ? 4.431 -8.502 -7.296 1.00 94.31 92 GLN A C 1
ATOM 709 O O . GLN A 1 92 ? 4.004 -8.219 -8.422 1.00 94.31 92 GLN A O 1
ATOM 714 N N . ASP A 1 93 ? 4.502 -7.638 -6.286 1.00 94.88 93 ASP A N 1
ATOM 715 C CA . ASP A 1 93 ? 4.113 -6.235 -6.308 1.00 94.88 93 ASP A CA 1
ATOM 716 C C . ASP A 1 93 ? 4.901 -5.479 -5.225 1.00 94.88 93 ASP A C 1
ATOM 718 O O . ASP A 1 93 ? 5.213 -6.045 -4.174 1.00 94.88 93 ASP A O 1
ATOM 722 N N . ALA A 1 94 ? 5.218 -4.216 -5.487 1.00 95.12 94 ALA A N 1
ATOM 723 C CA . ALA A 1 94 ? 5.939 -3.327 -4.583 1.00 95.12 94 ALA A CA 1
ATOM 724 C C . ALA A 1 94 ? 5.564 -1.870 -4.881 1.00 95.12 94 ALA A C 1
ATOM 726 O O . ALA A 1 94 ? 5.342 -1.501 -6.037 1.00 95.12 94 ALA A O 1
ATOM 727 N N . ALA A 1 95 ? 5.512 -1.034 -3.844 1.00 95.69 95 ALA A N 1
ATOM 728 C CA . ALA A 1 95 ? 5.253 0.393 -3.985 1.00 95.69 95 ALA A CA 1
ATOM 729 C C . ALA A 1 95 ? 5.909 1.224 -2.882 1.00 95.69 95 ALA A C 1
ATOM 731 O O . ALA A 1 95 ? 6.137 0.757 -1.767 1.00 95.69 95 ALA A O 1
ATOM 732 N N . ILE A 1 96 ? 6.159 2.488 -3.205 1.00 95.12 96 ILE A N 1
ATOM 733 C CA . ILE A 1 96 ? 6.611 3.533 -2.296 1.00 95.12 96 ILE A CA 1
ATOM 734 C C . ILE A 1 96 ? 5.519 4.585 -2.258 1.00 95.12 96 ILE A C 1
ATOM 736 O O . ILE A 1 96 ? 5.196 5.203 -3.275 1.00 95.12 96 ILE A O 1
ATOM 740 N N . VAL A 1 97 ? 4.949 4.778 -1.074 1.00 94.88 97 VAL A N 1
ATOM 741 C CA . VAL A 1 97 ? 3.817 5.675 -0.859 1.00 94.88 97 VAL A CA 1
ATOM 742 C C . VAL A 1 97 ? 4.199 6.699 0.198 1.00 94.88 97 VAL A C 1
ATOM 744 O O . VAL A 1 97 ? 4.537 6.353 1.332 1.00 94.88 97 VAL A O 1
ATOM 747 N N . GLY A 1 98 ? 4.153 7.975 -0.171 1.00 94.88 98 GLY A N 1
ATOM 748 C CA . GLY A 1 98 ? 4.236 9.067 0.786 1.00 94.88 98 GLY A CA 1
ATOM 749 C C . GLY A 1 98 ? 2.921 9.158 1.551 1.00 94.88 98 GLY A C 1
ATOM 750 O O . GLY A 1 98 ? 1.864 9.189 0.933 1.00 94.88 98 GLY A O 1
ATOM 751 N N . TYR A 1 99 ? 2.974 9.197 2.884 1.00 94.56 99 TYR A N 1
ATOM 752 C CA . TYR A 1 99 ? 1.778 9.311 3.736 1.00 94.56 99 TYR A CA 1
ATOM 753 C C . TYR A 1 99 ? 1.653 10.666 4.449 1.00 94.56 99 TYR A C 1
ATOM 755 O O . TYR A 1 99 ? 0.615 10.952 5.042 1.00 94.56 99 TYR A O 1
ATOM 763 N N . LYS A 1 100 ? 2.712 11.485 4.442 1.00 92.31 100 LYS A N 1
ATOM 764 C CA . LYS A 1 100 ? 2.738 12.792 5.112 1.00 92.31 100 LYS A CA 1
ATOM 765 C C . LYS A 1 100 ? 2.202 13.884 4.193 1.00 92.31 100 LYS A C 1
ATOM 767 O O . LYS A 1 100 ? 2.520 13.874 3.008 1.00 92.31 100 LYS A O 1
ATOM 772 N N . ASP A 1 101 ? 1.456 14.818 4.783 1.00 91.00 101 ASP A N 1
ATOM 773 C CA . ASP A 1 101 ? 0.853 16.010 4.169 1.00 91.00 101 ASP A CA 1
ATOM 774 C C . ASP A 1 101 ? -0.135 15.702 3.029 1.00 91.00 101 ASP A C 1
ATOM 776 O O . ASP A 1 101 ? -1.340 15.880 3.203 1.00 91.00 101 ASP A O 1
ATOM 780 N N . SER A 1 102 ? 0.358 15.159 1.914 1.00 88.69 102 SER A N 1
ATOM 781 C CA . SER A 1 102 ? -0.419 14.792 0.727 1.00 88.69 102 SER A CA 1
ATOM 782 C C . SER A 1 102 ? -0.130 13.330 0.346 1.00 88.69 102 SER A C 1
ATOM 784 O O . SER A 1 102 ? 0.870 13.050 -0.332 1.00 88.69 102 SER A O 1
ATOM 786 N N . PRO A 1 103 ? -0.979 12.371 0.776 1.00 93.31 103 PRO A N 1
ATOM 787 C CA . PRO A 1 103 ? -0.736 10.958 0.533 1.00 93.31 103 PRO A CA 1
ATOM 788 C C . PRO A 1 103 ? -0.725 10.653 -0.965 1.00 93.31 103 PRO A C 1
ATOM 790 O O . PRO A 1 103 ? -1.683 10.967 -1.672 1.00 93.31 103 PRO A O 1
ATOM 793 N N . SER A 1 104 ? 0.354 10.058 -1.465 1.00 92.12 104 SER A N 1
ATOM 794 C CA . SER A 1 104 ? 0.525 9.789 -2.895 1.00 92.12 104 SER A CA 1
ATOM 795 C C . SER A 1 104 ? 1.513 8.656 -3.152 1.00 92.12 104 SER A C 1
ATOM 797 O O . SER A 1 104 ? 2.483 8.471 -2.417 1.00 92.12 104 SER A O 1
ATOM 799 N N . VAL A 1 105 ? 1.271 7.896 -4.219 1.00 93.31 105 VAL A N 1
ATOM 800 C CA . VAL A 1 105 ? 2.197 6.862 -4.695 1.00 93.31 105 VAL A CA 1
ATOM 801 C C . VAL A 1 105 ? 3.340 7.539 -5.455 1.00 93.31 105 VAL A C 1
ATOM 803 O O . VAL A 1 105 ? 3.103 8.287 -6.402 1.00 93.31 105 VAL A O 1
ATOM 806 N N . TRP A 1 106 ? 4.580 7.300 -5.032 1.00 93.69 106 TRP A N 1
ATOM 807 C CA . TRP A 1 106 ? 5.792 7.845 -5.660 1.00 93.69 106 TRP A CA 1
ATOM 808 C C . TRP A 1 106 ? 6.406 6.878 -6.668 1.00 93.69 106 TRP A C 1
ATOM 810 O O . TRP A 1 106 ? 6.954 7.311 -7.675 1.00 93.69 106 TRP A O 1
ATOM 820 N N . ALA A 1 107 ? 6.295 5.578 -6.415 1.00 94.38 107 ALA A N 1
ATOM 821 C CA . ALA A 1 107 ? 6.635 4.534 -7.373 1.00 94.38 107 ALA A CA 1
ATOM 822 C C . ALA A 1 107 ? 5.861 3.262 -7.038 1.00 94.38 107 ALA A C 1
ATOM 824 O O . ALA A 1 107 ? 5.579 2.999 -5.871 1.00 94.38 107 ALA A O 1
ATOM 825 N N . ALA A 1 108 ? 5.521 2.475 -8.050 1.00 95.06 108 ALA A N 1
ATOM 826 C CA . ALA A 1 108 ? 4.889 1.173 -7.888 1.00 95.06 108 ALA A CA 1
ATOM 827 C C . ALA A 1 108 ? 5.146 0.314 -9.125 1.00 95.06 108 ALA A C 1
ATOM 829 O O . ALA A 1 108 ? 5.428 0.845 -10.203 1.00 95.06 108 ALA A O 1
ATOM 830 N N . VAL A 1 109 ? 5.008 -1.003 -8.988 1.00 94.44 109 VAL A N 1
ATOM 831 C CA . VAL A 1 109 ? 5.062 -1.902 -10.144 1.00 94.44 109 VAL A CA 1
ATOM 832 C C . VAL A 1 109 ? 3.854 -1.617 -11.056 1.00 94.44 109 VAL A C 1
ATOM 834 O O . VAL A 1 109 ? 2.706 -1.663 -10.602 1.00 94.44 109 VAL A O 1
ATOM 837 N N . PRO A 1 110 ? 4.068 -1.315 -12.349 1.00 91.62 110 PRO A N 1
ATOM 838 C CA . PRO A 1 110 ? 2.976 -1.002 -13.261 1.00 91.62 110 PRO A CA 1
ATOM 839 C C . PRO A 1 110 ? 2.090 -2.228 -13.516 1.00 91.62 110 PRO A C 1
ATOM 841 O O . PRO A 1 110 ? 2.567 -3.357 -13.614 1.00 91.62 110 PRO A O 1
ATOM 844 N N . GLY A 1 111 ? 0.780 -1.999 -13.652 1.00 92.25 111 GLY A N 1
ATOM 845 C CA . GLY A 1 111 ? -0.195 -3.059 -13.941 1.00 92.25 111 GLY A CA 1
ATOM 846 C C . GLY A 1 111 ? -0.491 -3.996 -12.765 1.00 92.25 111 GLY A C 1
ATOM 847 O O . GLY A 1 111 ? -1.065 -5.065 -12.967 1.00 92.25 111 GLY A O 1
ATOM 848 N N . LYS A 1 112 ? -0.088 -3.615 -11.550 1.00 95.06 112 LYS A N 1
ATOM 849 C CA . LYS A 1 112 ? -0.350 -4.356 -10.314 1.00 95.06 112 LYS A CA 1
ATOM 850 C C . LYS A 1 112 ? -1.339 -3.614 -9.416 1.00 95.06 112 LYS A C 1
ATOM 852 O O . LYS A 1 112 ? -2.013 -2.687 -9.858 1.00 95.06 112 LYS A O 1
ATOM 857 N N . THR A 1 113 ? -1.471 -4.050 -8.171 1.00 94.94 113 THR A N 1
ATOM 858 C CA . THR A 1 113 ? -2.474 -3.541 -7.238 1.00 94.94 113 THR A CA 1
ATOM 859 C C . THR A 1 113 ? -1.995 -2.259 -6.568 1.00 94.94 113 THR A C 1
ATOM 861 O O . THR A 1 113 ? -2.753 -1.294 -6.468 1.00 94.94 113 THR A O 1
ATOM 864 N N . PHE A 1 114 ? -0.735 -2.205 -6.134 1.00 94.94 114 PHE A N 1
ATOM 865 C CA . PHE A 1 114 ? -0.256 -1.110 -5.290 1.00 94.94 114 PHE A CA 1
ATOM 866 C C . PHE A 1 114 ? -0.145 0.244 -6.001 1.00 94.94 114 PHE A C 1
ATOM 868 O O . PHE A 1 114 ? -0.169 1.283 -5.344 1.00 94.94 114 PHE A O 1
ATOM 875 N N . VAL A 1 115 ? -0.118 0.265 -7.335 1.00 94.94 115 VAL A N 1
ATOM 876 C CA . VAL A 1 115 ? -0.202 1.514 -8.113 1.00 94.94 115 VAL A CA 1
ATOM 877 C C . VAL A 1 115 ? -1.547 2.231 -7.931 1.00 94.94 115 VAL A C 1
ATOM 879 O O . VAL A 1 115 ? -1.616 3.449 -8.071 1.00 94.94 115 VAL A O 1
ATOM 882 N N . ASN A 1 116 ? -2.600 1.497 -7.558 1.00 95.19 116 ASN A N 1
ATOM 883 C CA . ASN A 1 116 ? -3.952 2.026 -7.381 1.00 95.19 116 ASN A CA 1
ATOM 884 C C . ASN A 1 116 ? -4.261 2.425 -5.930 1.00 95.19 116 ASN A C 1
ATOM 886 O O . ASN A 1 116 ? -5.419 2.716 -5.625 1.00 95.19 116 ASN A O 1
ATOM 890 N N . ILE A 1 117 ? -3.271 2.412 -5.027 1.00 95.69 117 ILE A N 1
ATOM 891 C CA . ILE A 1 117 ? -3.486 2.780 -3.622 1.00 95.69 117 ILE A CA 1
ATOM 892 C C . ILE A 1 117 ? -4.012 4.210 -3.538 1.00 95.69 117 ILE A C 1
ATOM 894 O O . ILE A 1 117 ? -3.415 5.156 -4.058 1.00 95.69 117 ILE A O 1
ATOM 898 N N . THR A 1 118 ? -5.132 4.367 -2.842 1.00 94.50 118 THR A N 1
ATOM 899 C CA . THR A 1 118 ? -5.781 5.669 -2.680 1.00 94.50 118 THR A CA 1
ATOM 900 C C . THR A 1 118 ? -5.316 6.378 -1.405 1.00 94.50 118 THR A C 1
ATOM 902 O O . THR A 1 118 ? -4.982 5.726 -0.412 1.00 94.50 118 THR A O 1
ATOM 905 N N . PRO A 1 119 ? -5.371 7.722 -1.355 1.00 92.75 119 PRO A N 1
ATOM 906 C CA . PRO A 1 119 ? -5.083 8.469 -0.130 1.00 92.75 119 PRO A CA 1
ATOM 907 C C . PRO A 1 119 ? -5.956 8.056 1.064 1.00 92.75 119 PRO A C 1
ATOM 909 O O . PRO A 1 119 ? -5.503 8.101 2.206 1.00 92.75 119 PRO A O 1
ATOM 912 N N . ALA A 1 120 ? -7.195 7.622 0.804 1.00 92.81 120 ALA A N 1
ATOM 913 C CA . ALA A 1 120 ? -8.100 7.120 1.831 1.00 92.81 120 ALA A CA 1
ATOM 914 C C . ALA A 1 120 ? -7.575 5.823 2.465 1.00 92.81 120 ALA A C 1
ATOM 916 O O . ALA A 1 120 ? -7.541 5.715 3.688 1.00 92.81 120 ALA A O 1
ATOM 917 N N . GLU A 1 121 ? -7.101 4.874 1.654 1.00 94.44 121 GLU A N 1
ATOM 918 C CA . GLU A 1 121 ? -6.488 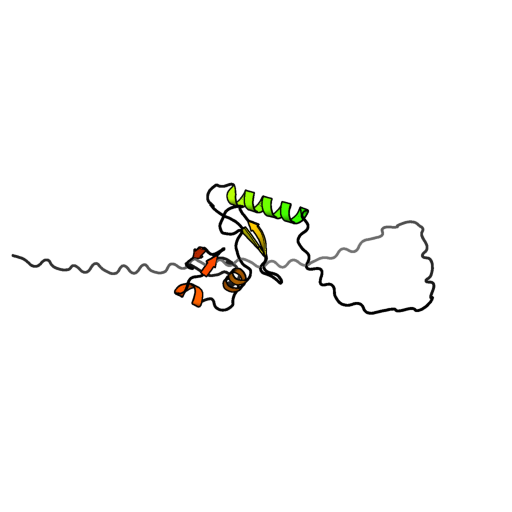3.628 2.137 1.00 94.44 121 GLU A CA 1
ATOM 919 C C . GLU A 1 121 ? -5.215 3.900 2.946 1.00 94.44 121 GLU A C 1
ATOM 921 O O . GLU A 1 121 ? -5.013 3.303 4.003 1.00 94.44 121 GLU A O 1
ATOM 926 N N . VAL A 1 122 ? -4.392 4.863 2.519 1.00 94.38 122 VAL A N 1
ATOM 927 C CA . VAL A 1 122 ? -3.217 5.290 3.295 1.00 94.38 122 VAL A CA 1
ATOM 928 C C . VAL A 1 122 ? -3.635 5.858 4.650 1.00 94.38 122 VAL A C 1
ATOM 930 O O . VAL A 1 122 ? -3.060 5.484 5.670 1.00 94.38 122 VAL A O 1
ATOM 933 N N . GLY A 1 123 ? -4.664 6.710 4.685 1.00 92.25 123 GLY A N 1
ATOM 934 C CA . GLY A 1 123 ? -5.202 7.273 5.926 1.00 92.25 123 GLY A CA 1
ATOM 935 C C . GLY A 1 123 ? -5.741 6.215 6.891 1.00 92.25 123 GLY A C 1
ATOM 936 O O . GLY A 1 123 ? -5.609 6.367 8.104 1.00 92.25 123 GLY A O 1
ATOM 937 N N . VAL A 1 124 ? -6.292 5.121 6.361 1.00 91.81 124 VAL A N 1
ATOM 938 C CA . VAL A 1 124 ? -6.681 3.940 7.140 1.00 91.81 124 VAL A CA 1
ATOM 939 C C . VAL A 1 124 ? -5.432 3.259 7.714 1.00 91.81 124 VAL A C 1
ATOM 941 O O . VAL A 1 124 ? -5.360 3.067 8.923 1.00 91.81 124 VAL A O 1
ATOM 944 N N . LEU A 1 125 ? -4.404 2.984 6.903 1.00 92.00 125 LEU A N 1
ATOM 945 C CA . LEU A 1 125 ? -3.172 2.315 7.354 1.00 92.00 125 LEU A CA 1
ATOM 946 C C . LEU A 1 125 ? -2.445 3.045 8.491 1.00 92.00 125 LEU A C 1
ATOM 948 O O . LEU A 1 125 ? -1.994 2.399 9.442 1.00 92.00 125 LEU A O 1
ATOM 952 N N . VAL A 1 126 ? -2.324 4.373 8.393 1.00 91.62 126 VAL A N 1
ATOM 953 C CA . VAL A 1 126 ? -1.654 5.223 9.400 1.00 91.62 126 VAL A CA 1
ATOM 954 C C . VAL A 1 126 ? -2.627 5.818 10.425 1.00 91.62 126 VAL A C 1
ATOM 956 O O . VAL A 1 126 ? -2.253 6.676 11.227 1.00 91.62 126 VAL A O 1
ATOM 959 N N . GLY A 1 127 ? -3.887 5.383 10.393 1.00 90.19 127 GLY A N 1
ATOM 960 C CA . GLY A 1 127 ? -4.947 5.867 11.263 1.00 90.19 127 GLY A CA 1
ATOM 961 C C . GLY A 1 127 ? -4.748 5.482 12.730 1.00 90.19 127 GLY A C 1
ATOM 962 O O . GLY A 1 127 ? -3.974 4.594 13.085 1.00 90.19 127 GLY A O 1
ATOM 963 N N . LYS A 1 128 ? -5.492 6.156 13.614 1.00 87.56 128 LYS A N 1
ATOM 964 C CA . LYS A 1 128 ? -5.456 5.892 15.065 1.00 87.56 128 LYS A CA 1
ATOM 965 C C . LYS A 1 128 ? -6.221 4.629 15.466 1.00 87.56 128 LYS A C 1
ATOM 967 O O . LYS A 1 128 ? -5.917 4.036 16.497 1.00 87.56 128 LYS A O 1
ATOM 972 N N . ASP A 1 129 ? -7.232 4.246 14.690 1.00 87.81 129 ASP A N 1
ATOM 973 C CA . ASP A 1 129 ? -8.048 3.069 14.978 1.00 87.81 129 ASP A CA 1
ATOM 974 C C . ASP A 1 129 ? -7.350 1.808 14.471 1.00 87.81 129 ASP A C 1
ATOM 976 O O . ASP A 1 129 ? -7.511 1.427 13.322 1.00 87.81 129 ASP A O 1
ATOM 980 N N . ARG A 1 130 ? -6.560 1.168 15.334 1.00 87.81 130 ARG A N 1
ATOM 981 C CA . ARG A 1 130 ? -5.781 -0.034 14.991 1.00 87.81 130 ARG A CA 1
ATOM 982 C C . ARG A 1 130 ? -6.564 -1.342 15.158 1.00 87.81 130 ARG A C 1
ATOM 984 O O . ARG A 1 130 ? -6.132 -2.383 14.676 1.00 87.81 130 ARG A O 1
ATOM 991 N N . SER A 1 131 ? -7.708 -1.309 15.841 1.00 86.06 131 SER A N 1
ATOM 992 C CA . SER A 1 131 ? -8.472 -2.513 16.198 1.00 86.06 131 SER A CA 1
ATOM 993 C C . SER A 1 131 ? -9.469 -2.910 15.111 1.00 86.06 131 SER A C 1
ATOM 995 O O . SER A 1 131 ? -9.700 -4.099 14.886 1.00 86.06 131 SER A O 1
ATOM 997 N N . SER A 1 132 ? -10.048 -1.925 14.417 1.00 84.88 132 SER A N 1
ATOM 998 C CA . SER A 1 132 ? -11.062 -2.143 13.377 1.00 84.88 132 SER A CA 1
ATOM 999 C C . SER A 1 132 ? -10.563 -3.012 12.213 1.00 84.88 132 SER A C 1
ATOM 1001 O O . SER A 1 132 ? -11.324 -3.823 11.673 1.00 84.88 132 SER A O 1
ATOM 1003 N N . PHE A 1 133 ? -9.269 -2.936 11.879 1.00 85.12 133 PHE A N 1
ATOM 1004 C CA . PHE A 1 133 ? -8.680 -3.675 10.753 1.00 85.12 133 PHE A CA 1
ATOM 1005 C C . PHE A 1 133 ? -8.672 -5.191 10.950 1.00 85.12 133 PHE A C 1
ATOM 1007 O O . PHE A 1 133 ? -8.753 -5.934 9.974 1.00 85.12 133 PHE A O 1
ATOM 1014 N N . TYR A 1 134 ? -8.621 -5.669 12.195 1.00 85.75 134 TYR A N 1
ATOM 1015 C CA . TYR A 1 134 ? -8.643 -7.105 12.482 1.00 85.75 134 TYR A CA 1
ATOM 1016 C C . TYR A 1 134 ? -10.012 -7.739 12.224 1.00 85.75 134 TYR A C 1
ATOM 1018 O O . TYR A 1 134 ? -10.091 -8.930 11.931 1.00 85.75 134 TYR A O 1
ATOM 1026 N N . VAL A 1 135 ? -11.086 -6.950 12.326 1.00 87.75 135 VAL A N 1
ATOM 1027 C CA . VAL A 1 135 ? -12.462 -7.432 12.143 1.00 87.75 135 VAL A CA 1
ATOM 1028 C C . VAL A 1 135 ? -12.942 -7.186 10.716 1.00 87.75 135 VAL A C 1
ATOM 1030 O O . VAL A 1 135 ? -13.480 -8.089 10.079 1.00 87.75 135 VAL A O 1
ATOM 1033 N N . ASN A 1 136 ? -12.731 -5.978 10.193 1.00 88.81 136 ASN A N 1
ATOM 1034 C CA . ASN A 1 136 ? -13.261 -5.569 8.890 1.00 88.81 136 ASN A CA 1
ATOM 1035 C C . ASN A 1 136 ? -12.283 -5.829 7.729 1.00 88.81 136 ASN A C 1
ATOM 1037 O O . ASN A 1 136 ? -12.700 -5.892 6.566 1.00 88.81 136 ASN A O 1
ATOM 1041 N N . GLY A 1 137 ? -10.999 -6.031 8.039 1.00 91.31 137 GLY A N 1
ATOM 1042 C CA . GLY A 1 137 ? -9.915 -5.975 7.065 1.00 91.31 137 GLY A CA 1
ATOM 1043 C C . GLY A 1 137 ? -9.607 -4.540 6.640 1.00 91.31 137 GLY A C 1
ATOM 1044 O O . GLY A 1 137 ? -10.111 -3.571 7.211 1.00 91.31 137 GLY A O 1
ATOM 1045 N N . LEU A 1 138 ? -8.778 -4.417 5.612 1.00 93.75 138 LEU A N 1
ATOM 1046 C CA . LEU A 1 138 ? -8.475 -3.164 4.927 1.00 93.75 138 LEU A CA 1
ATOM 1047 C C . LEU A 1 138 ? -8.395 -3.409 3.422 1.00 93.75 138 LEU A C 1
ATOM 1049 O O . LEU A 1 138 ? -8.423 -4.558 2.977 1.00 93.75 138 LEU A O 1
ATOM 1053 N N . THR A 1 139 ? -8.304 -2.345 2.634 1.00 94.69 139 THR A N 1
ATOM 1054 C CA . THR A 1 139 ? -8.062 -2.454 1.195 1.00 94.69 139 THR A CA 1
ATOM 1055 C C . THR A 1 139 ? -6.758 -1.768 0.819 1.00 94.69 139 THR A C 1
ATOM 1057 O O . THR A 1 139 ? -6.403 -0.742 1.398 1.00 94.69 139 THR A O 1
ATOM 1060 N N . LEU A 1 140 ? -6.036 -2.359 -0.129 1.00 95.12 140 LEU A N 1
ATOM 1061 C CA . LEU A 1 140 ? -4.852 -1.779 -0.758 1.00 95.12 140 LEU A CA 1
ATOM 1062 C C . LEU A 1 140 ? -5.088 -1.782 -2.261 1.00 95.12 140 LEU A C 1
ATOM 1064 O O . LEU A 1 140 ? -5.187 -2.857 -2.850 1.00 95.12 140 LEU A O 1
ATOM 1068 N N . GLY A 1 141 ? -5.229 -0.613 -2.883 1.00 93.88 141 GLY A N 1
ATOM 1069 C CA . GLY A 1 141 ? -5.519 -0.519 -4.314 1.00 93.88 141 GLY A CA 1
ATOM 1070 C C . GLY A 1 141 ? -6.803 -1.246 -4.717 1.00 93.88 141 GLY A C 1
ATOM 1071 O O . GLY A 1 141 ? -6.865 -1.842 -5.792 1.00 93.88 141 GLY A O 1
ATOM 1072 N N . GLY A 1 142 ? -7.803 -1.268 -3.827 1.00 92.94 142 GLY A N 1
ATOM 1073 C CA . GLY A 1 142 ? -9.060 -2.004 -4.007 1.00 92.94 142 GLY A CA 1
ATOM 1074 C C . GLY A 1 142 ? -8.996 -3.504 -3.691 1.00 92.94 142 GLY A C 1
ATOM 1075 O O . GLY A 1 142 ? -10.039 -4.156 -3.637 1.00 92.94 142 GLY A O 1
ATOM 1076 N N . GLN A 1 143 ? -7.815 -4.067 -3.422 1.00 95.12 143 GLN A N 1
ATOM 1077 C CA . GLN A 1 143 ? -7.680 -5.459 -2.998 1.00 95.12 143 GLN A CA 1
ATOM 1078 C C . GLN A 1 143 ? -7.950 -5.583 -1.500 1.00 95.12 143 GLN A C 1
ATOM 1080 O O . GLN A 1 143 ? -7.279 -4.945 -0.692 1.00 95.12 143 GLN A O 1
ATOM 1085 N N . LYS A 1 144 ? -8.901 -6.438 -1.109 1.00 95.25 144 LYS A N 1
ATOM 1086 C CA . LYS A 1 144 ? -9.191 -6.695 0.307 1.00 95.25 144 LYS A CA 1
ATOM 1087 C C . LYS A 1 144 ? -8.085 -7.538 0.949 1.00 95.25 144 LYS A C 1
ATOM 1089 O O . LYS A 1 144 ? -7.776 -8.631 0.473 1.00 95.25 144 LYS A O 1
ATOM 1094 N N . CYS A 1 145 ? -7.550 -7.049 2.060 1.00 93.44 145 CYS A N 1
ATOM 1095 C CA . CYS A 1 145 ? -6.505 -7.679 2.856 1.00 93.44 145 CYS A CA 1
ATOM 1096 C C . CYS A 1 145 ? -6.957 -7.842 4.314 1.00 93.44 145 CYS A C 1
ATOM 1098 O O . CYS A 1 145 ? -7.746 -7.053 4.839 1.00 93.44 145 CYS A O 1
ATOM 1100 N N . SER A 1 146 ? -6.434 -8.871 4.978 1.00 93.12 146 SER A N 1
ATOM 1101 C CA . SER A 1 146 ? -6.621 -9.102 6.413 1.00 93.12 146 SER A CA 1
ATOM 1102 C C . SER A 1 146 ? -5.311 -8.842 7.144 1.00 93.12 146 SER A C 1
ATOM 1104 O O . SER A 1 146 ? -4.258 -9.293 6.699 1.00 93.12 146 SER A O 1
ATOM 1106 N N . VAL A 1 147 ? -5.381 -8.136 8.269 1.00 93.31 147 VAL A N 1
ATOM 1107 C CA . VAL A 1 147 ? -4.207 -7.823 9.090 1.00 93.31 147 VAL A CA 1
ATOM 1108 C C . VAL A 1 147 ? -3.860 -9.027 9.963 1.00 93.31 147 VAL A C 1
ATOM 1110 O O . VAL A 1 147 ? -4.710 -9.531 10.698 1.00 93.31 147 VAL A O 1
ATOM 1113 N N . ILE A 1 148 ? -2.614 -9.496 9.874 1.00 93.50 148 ILE A N 1
ATOM 1114 C CA . ILE A 1 148 ? -2.104 -10.618 10.681 1.00 93.50 148 ILE A CA 1
ATOM 1115 C C . ILE A 1 148 ? -1.346 -10.088 11.900 1.00 93.50 148 ILE A C 1
ATOM 1117 O O . ILE A 1 148 ? -1.487 -10.627 13.001 1.00 93.50 148 ILE A O 1
ATOM 1121 N N . ARG A 1 149 ? -0.538 -9.044 11.708 1.00 91.94 149 ARG A N 1
ATOM 1122 C CA . ARG A 1 149 ? 0.183 -8.320 12.755 1.00 91.94 149 ARG A CA 1
ATOM 1123 C C . ARG A 1 149 ? 0.127 -6.834 12.458 1.00 91.94 149 ARG A C 1
ATOM 1125 O O . ARG A 1 149 ? -0.133 -6.437 11.335 1.00 91.94 149 ARG A O 1
ATOM 1132 N N . ASP A 1 150 ? 0.331 -6.026 13.483 1.00 92.06 150 ASP A N 1
ATOM 1133 C CA . ASP A 1 150 ? 0.354 -4.584 13.330 1.00 92.06 150 ASP A CA 1
ATOM 1134 C C . ASP A 1 150 ? 1.215 -3.959 14.415 1.00 92.06 150 ASP A C 1
ATOM 1136 O O . ASP A 1 150 ? 0.842 -3.917 15.589 1.00 92.06 150 ASP A O 1
ATOM 1140 N N . SER A 1 151 ? 2.351 -3.450 13.970 1.00 92.38 151 SER A N 1
ATOM 1141 C CA . SER A 1 151 ? 3.309 -2.698 14.760 1.00 92.38 151 SER A CA 1
ATOM 1142 C C . SER A 1 151 ? 3.769 -1.458 13.991 1.00 92.38 151 SER A C 1
ATOM 1144 O O . SER A 1 151 ? 4.852 -0.926 14.239 1.00 92.38 151 SER A O 1
ATOM 1146 N N . LEU A 1 152 ? 2.954 -0.965 13.048 1.00 91.88 152 LEU A N 1
ATOM 1147 C CA . LEU A 1 152 ? 3.339 0.123 12.145 1.00 91.88 152 LEU A CA 1
ATOM 1148 C C . LEU A 1 152 ? 3.615 1.430 12.904 1.00 91.88 152 LEU A C 1
ATOM 1150 O O . LEU A 1 152 ? 4.492 2.197 12.521 1.00 91.88 152 LEU A O 1
ATOM 1154 N N . LEU A 1 153 ? 2.873 1.672 13.988 1.00 89.38 153 LEU A N 1
ATOM 1155 C CA . LEU A 1 153 ? 3.036 2.843 14.860 1.00 89.38 153 LEU A CA 1
ATOM 1156 C C . LEU A 1 153 ? 3.874 2.546 16.115 1.00 89.38 153 LEU A C 1
ATOM 1158 O O . LEU A 1 153 ? 3.974 3.398 16.995 1.00 89.38 153 LEU A O 1
ATOM 1162 N N . GLN A 1 154 ? 4.440 1.341 16.230 1.00 91.25 154 GLN A N 1
ATOM 1163 C CA . GLN A 1 154 ? 5.294 0.958 17.349 1.00 91.25 154 GLN A CA 1
ATOM 1164 C C . GLN A 1 154 ? 6.753 1.287 17.028 1.00 91.25 154 GLN A C 1
ATOM 1166 O O . GLN A 1 154 ? 7.292 0.856 16.005 1.00 91.25 154 GLN A O 1
ATOM 1171 N N . ASP A 1 155 ? 7.402 2.025 17.929 1.00 92.19 155 ASP A N 1
ATOM 1172 C CA . ASP A 1 155 ? 8.805 2.395 17.784 1.00 92.19 155 ASP A CA 1
ATOM 1173 C C . ASP A 1 155 ? 9.704 1.155 17.662 1.00 92.19 155 ASP A C 1
ATOM 1175 O O . ASP A 1 155 ? 9.736 0.294 18.543 1.00 92.19 155 ASP A O 1
ATOM 1179 N N . GLY A 1 156 ? 10.462 1.086 16.566 1.00 93.12 156 GLY A N 1
ATOM 1180 C CA . GLY A 1 156 ? 11.464 0.049 16.316 1.00 93.12 156 GLY A CA 1
ATOM 1181 C C . GLY A 1 156 ? 11.004 -1.137 15.462 1.00 93.12 156 GLY A C 1
ATOM 1182 O O . GLY A 1 156 ? 11.869 -1.888 15.019 1.00 93.12 156 GLY A O 1
ATOM 1183 N N . GLU A 1 157 ? 9.704 -1.297 15.183 1.00 91.50 157 GLU A N 1
ATOM 1184 C CA . GLU A 1 157 ? 9.194 -2.383 14.321 1.00 91.50 157 GLU A CA 1
ATOM 1185 C C . GLU A 1 157 ? 8.613 -1.869 12.996 1.00 91.50 157 GLU A C 1
ATOM 1187 O O . GLU A 1 157 ? 8.911 -2.454 11.957 1.00 91.50 157 GLU A O 1
ATOM 1192 N N . PHE A 1 158 ? 7.833 -0.779 13.017 1.00 90.81 158 PHE A N 1
ATOM 1193 C CA . PHE A 1 158 ? 7.309 -0.064 11.838 1.00 90.81 158 PHE A CA 1
ATOM 1194 C C . PHE A 1 158 ? 6.793 -0.965 10.693 1.00 90.81 158 PHE A C 1
ATOM 1196 O O . PHE A 1 158 ? 6.952 -0.635 9.518 1.00 90.81 158 PHE A O 1
ATOM 1203 N N . SER A 1 159 ? 6.177 -2.104 11.026 1.00 91.81 159 SER A N 1
ATOM 1204 C CA . SER A 1 159 ? 5.688 -3.095 10.058 1.00 91.81 159 SER A CA 1
ATOM 1205 C C . SER A 1 159 ? 4.290 -3.604 10.409 1.00 91.81 159 SER A C 1
ATOM 1207 O O . SER A 1 159 ? 3.854 -3.526 11.561 1.00 91.81 159 SER A O 1
ATOM 1209 N N . MET A 1 160 ? 3.573 -4.076 9.390 1.00 90.19 160 MET A N 1
ATOM 1210 C CA . MET A 1 160 ? 2.217 -4.628 9.453 1.00 90.19 160 MET A CA 1
ATOM 1211 C C . MET A 1 160 ? 2.144 -5.878 8.577 1.00 90.19 160 MET A C 1
ATOM 1213 O O . MET A 1 160 ? 2.729 -5.823 7.473 1.00 90.19 160 MET A O 1
#

Radius of gyration: 32.07 Å; chains: 1; bounding box: 66×111×48 Å

InterPro domains:
  IPR005454 Profilin1/2/3, vertebrate [PR01639] (77-93)
  IPR005454 Profilin1/2/3, vertebrate [PR01639] (106-121)
  IPR005454 Profilin1/2/3, vertebrate [PR01639] (127-141)
  IPR005454 Profilin1/2/3, vertebrate [PR01639] (144-157)
  IPR005455 Profilin, eukaryotic type [SM00392] (76-160)
  IPR005455 Profilin, eukaryotic type [cd00148] (77-152)
  IPR036140 Profilin superfamily [SSF55770] (76-160)
  IPR048278 Profilin [PF00235] (77-151)

pLDDT: mean 70.44, std 23.85, range [32.88, 95.69]

Secondary structure (DSSP, 8-state):
--PPPPP------PPP-PPPP------------------------PPPPPPP----------------PPPHHHHHHHHHHHHHHHTTS--S--EEEE-SSS-EEEEE-TTSSGGG--HHHHHHHTSS--SHHHHH-EEETTEEE--S---TTSTTT---

Sequence (160 aa):
SPSRPRHPRRRRRRRRRRPPVLPFGGGGGRRTEPRSGRQRVPRALRLPPPASRGSLNPARGPSSSAESRPSSSAMAGWNAYIDNLMADGTCQDAAIVGYKDSPSVWAAVPGKTFVNITPAEVGVLVGKDRSSFYVNGLTLGGQKCSVIRDSLLQDGEFSM

Organism: Aotus nancymaae (NCBI:txid37293)

Foldseek 3Di:
DDDDDDDDDDDDPDDDDDDDDDDDDDDDDDDDDDDDDDDDDDDDDDDDDDDDDDDDDDDDDDDPPCPPPDDVVQLVVQQVVQCVVCVVVPDPKDWDWDLPPDTDTSDIDPPDQQNQADNVLSCVLPDPPPPVCQPPNGDHSNRGHGDPDDCCVPPPPNDD